Protein AF-A0A7U0VNU6-F1 (afdb_monomer)

Organism: Phocaeicola vulgatus (NCBI:txid821)

Secondary structure (DSSP, 8-state):
-------------TT-----HHHHHHHHHHTT------------HHHHHHHHHHHTT-

Foldseek 3Di:
DPDDDDPDDDDDCPPPPDDDVVVVVVVCVVVVHDDPDPPPPPDDVVVVVVVVVVVVVD

Radius of gyration: 18.07 Å; Cα contacts (8 Å, |Δi|>4): 5; chains: 1; bounding box: 33×21×56 Å

Sequence (58 aa):
MNQREVSLLVVDMRYNGGGNSLLGNMLLEALNIHLSISISYGNTTNTKKALD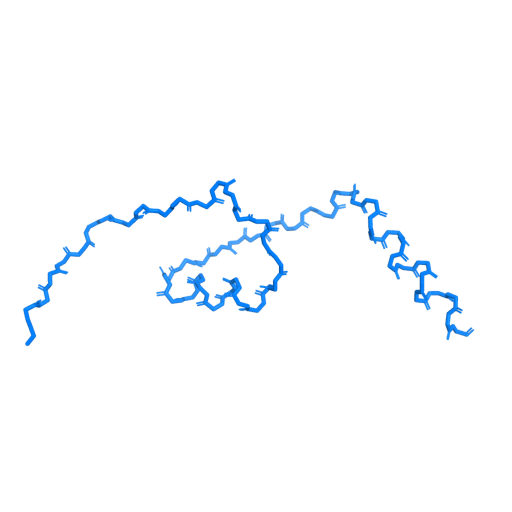YMAGRA

Solvent-accessible surface area (backbone atoms only — not comparable to full-atom values): 4175 Å² total; per-residue (Å²): 132,89,84,75,87,79,92,77,88,87,82,91,60,93,84,61,88,76,78,64,65,67,63,52,49,53,52,31,56,78,68,72,49,86,76,84,75,81,80,72,89,71,84,53,82,63,56,59,54,53,50,52,60,55,61,75,70,113

Mean predicted aligned error: 13.31 Å

pLDDT: mean 75.17, std 16.44, range [47.12, 93.75]

Structure (mmCIF, N/CA/C/O backbone):
data_AF-A0A7U0VNU6-F1
#
_entry.id   AF-A0A7U0VNU6-F1
#
loop_
_atom_site.group_PDB
_atom_site.id
_atom_site.type_symbol
_atom_site.label_atom_id
_atom_site.label_alt_id
_atom_site.label_comp_id
_atom_si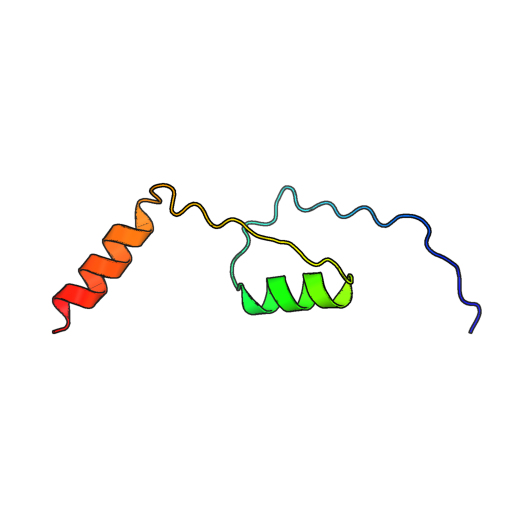te.label_asym_id
_atom_site.label_entity_id
_atom_site.label_seq_id
_atom_site.pdbx_PDB_ins_code
_atom_site.Cartn_x
_atom_site.Cartn_y
_atom_site.Cartn_z
_atom_site.occupancy
_atom_site.B_iso_or_equiv
_atom_site.auth_seq_id
_atom_site.auth_comp_id
_atom_site.auth_asym_id
_atom_site.auth_atom_id
_atom_site.pdbx_PDB_model_num
ATOM 1 N N . MET A 1 1 ? 1.113 -6.260 29.675 1.00 51.84 1 MET A N 1
ATOM 2 C CA . MET A 1 1 ? 0.838 -5.321 28.567 1.00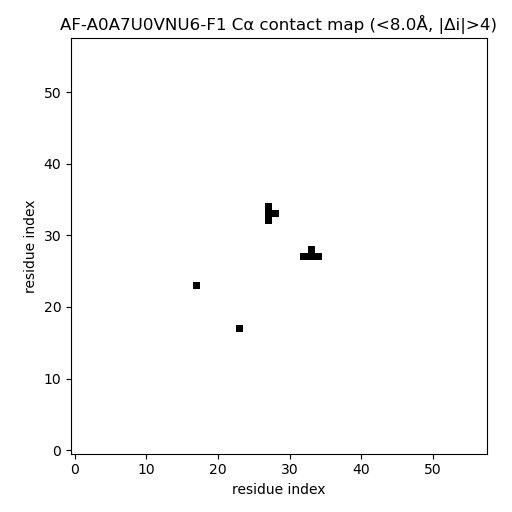 51.84 1 MET A CA 1
ATOM 3 C C . MET A 1 1 ? -0.659 -5.083 28.530 1.00 51.84 1 MET A C 1
ATOM 5 O O . MET A 1 1 ? -1.390 -6.056 28.434 1.00 51.84 1 MET A O 1
ATOM 9 N N . ASN A 1 2 ? -1.117 -3.837 28.649 1.00 71.31 2 ASN A N 1
ATOM 10 C CA . ASN A 1 2 ? -2.532 -3.519 28.447 1.00 71.31 2 ASN A CA 1
ATOM 11 C C . ASN A 1 2 ? -2.780 -3.468 26.937 1.00 71.31 2 ASN A C 1
ATOM 13 O O . ASN A 1 2 ? -2.473 -2.457 26.305 1.00 71.31 2 ASN A O 1
ATOM 17 N N . GLN A 1 3 ? -3.246 -4.574 26.356 1.00 72.94 3 GLN A N 1
ATOM 18 C CA . GLN A 1 3 ? -3.658 -4.600 24.955 1.00 72.94 3 GLN A CA 1
ATOM 19 C C . GLN A 1 3 ? -4.872 -3.682 24.805 1.00 72.94 3 GLN A C 1
ATOM 21 O O . GLN A 1 3 ? -5.908 -3.886 25.434 1.00 72.94 3 GLN A O 1
ATOM 26 N N . ARG A 1 4 ? -4.702 -2.603 24.039 1.00 83.12 4 ARG A N 1
ATOM 27 C CA . ARG A 1 4 ? -5.816 -1.774 23.589 1.00 83.12 4 ARG A CA 1
ATOM 28 C C . ARG A 1 4 ? -6.233 -2.301 22.228 1.00 83.12 4 ARG A C 1
ATOM 30 O O . ARG A 1 4 ? -5.425 -2.284 21.304 1.00 83.12 4 ARG A O 1
ATOM 37 N N . GLU A 1 5 ? -7.474 -2.751 22.133 1.00 86.94 5 GLU A N 1
ATOM 38 C CA . GLU A 1 5 ? -8.079 -3.154 20.869 1.00 86.94 5 GLU A CA 1
ATOM 39 C C . GLU A 1 5 ? -8.175 -1.937 19.939 1.00 86.94 5 GLU A C 1
ATOM 41 O O . GLU A 1 5 ? -8.698 -0.885 20.320 1.00 86.94 5 GLU A O 1
ATOM 46 N N . VAL A 1 6 ? -7.655 -2.074 18.720 1.00 84.44 6 VAL A N 1
ATOM 47 C CA . VAL A 1 6 ? -7.817 -1.085 17.649 1.00 84.44 6 VAL A CA 1
ATOM 48 C C . VAL A 1 6 ? -8.925 -1.589 16.735 1.00 84.44 6 VAL A C 1
ATOM 50 O O . VAL A 1 6 ? -8.758 -2.597 16.059 1.00 84.44 6 VAL A O 1
ATOM 53 N N . SER A 1 7 ? -10.060 -0.891 16.710 1.00 91.06 7 SER A N 1
ATOM 54 C CA . SER A 1 7 ? -11.211 -1.267 15.877 1.00 91.06 7 SER A CA 1
ATOM 55 C C . SER A 1 7 ? -11.125 -0.757 14.435 1.00 91.06 7 SER A C 1
ATOM 57 O O . SER A 1 7 ? -11.780 -1.310 13.555 1.00 91.06 7 SER A O 1
ATOM 59 N N . LEU A 1 8 ? -10.339 0.296 14.181 1.00 89.12 8 LEU A N 1
ATOM 60 C CA . LEU A 1 8 ? -10.155 0.890 12.857 1.00 89.12 8 LEU A CA 1
ATOM 61 C C . LEU A 1 8 ? -8.783 1.566 12.744 1.00 89.12 8 LEU A C 1
ATOM 63 O O . LEU A 1 8 ? -8.413 2.374 13.596 1.00 89.12 8 LEU A O 1
ATOM 67 N N . LEU A 1 9 ? -8.069 1.282 11.653 1.00 87.75 9 LEU A N 1
ATOM 68 C CA . LEU A 1 9 ? -6.827 1.952 11.271 1.00 87.75 9 LEU A CA 1
ATOM 69 C C . LEU A 1 9 ? -7.051 2.747 9.979 1.00 87.75 9 LEU A C 1
ATOM 71 O O . LEU A 1 9 ? -7.358 2.171 8.937 1.00 87.75 9 LEU A O 1
ATOM 75 N N . VAL A 1 10 ? -6.877 4.068 10.042 1.00 92.00 10 VAL A N 1
ATOM 76 C CA . VAL A 1 10 ? -6.935 4.958 8.873 1.00 92.00 10 VAL A CA 1
ATOM 77 C C . VAL A 1 10 ? -5.522 5.429 8.551 1.00 92.00 10 VAL A C 1
ATOM 79 O O . VAL A 1 10 ? -4.850 5.992 9.413 1.00 92.00 10 VAL A O 1
ATOM 82 N N . VAL A 1 11 ? -5.074 5.207 7.313 1.00 88.88 11 VAL A N 1
ATOM 83 C CA . VAL A 1 11 ? -3.730 5.578 6.846 1.00 88.88 11 VAL A CA 1
ATOM 84 C C . VAL A 1 11 ? -3.853 6.578 5.700 1.00 88.88 11 VAL A C 1
ATOM 86 O O . VAL A 1 11 ? -4.472 6.284 4.679 1.00 88.88 11 VAL A O 1
ATOM 89 N N . ASP A 1 12 ? -3.259 7.760 5.854 1.00 93.38 12 ASP A N 1
ATOM 90 C CA . ASP A 1 12 ? -3.198 8.763 4.790 1.00 93.38 12 ASP A CA 1
ATOM 91 C C . ASP A 1 12 ? -1.965 8.537 3.907 1.00 93.38 12 ASP A C 1
ATOM 93 O O . ASP A 1 12 ? -0.831 8.711 4.347 1.00 93.38 12 ASP A O 1
ATOM 97 N N . MET A 1 13 ? -2.195 8.156 2.650 1.00 91.19 13 MET A N 1
ATOM 98 C CA . MET A 1 13 ? -1.145 7.871 1.664 1.00 91.19 13 MET A CA 1
ATOM 99 C C . MET A 1 13 ? -1.176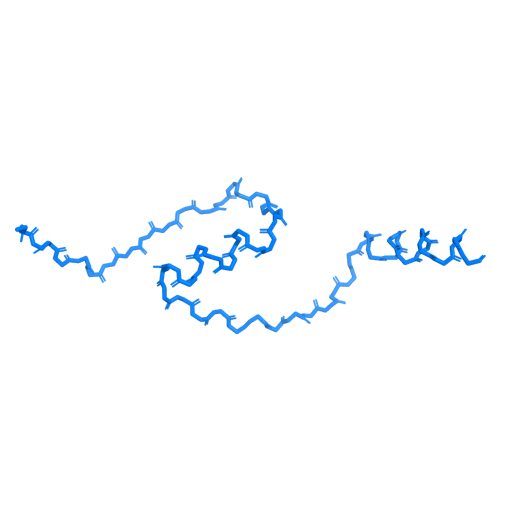 8.836 0.470 1.00 91.19 13 MET A C 1
ATOM 101 O O . MET A 1 13 ? -0.549 8.565 -0.552 1.00 91.19 13 MET A O 1
ATOM 105 N N . ARG A 1 14 ? -1.889 9.970 0.572 1.00 91.62 14 ARG A N 1
ATOM 106 C CA . ARG A 1 14 ? -2.163 10.878 -0.564 1.00 91.62 14 ARG A CA 1
ATOM 107 C C . ARG A 1 14 ? -0.920 11.470 -1.236 1.00 91.62 14 ARG A C 1
ATOM 109 O O . ARG A 1 14 ? -0.990 11.835 -2.403 1.00 91.62 14 ARG A O 1
ATOM 116 N N . TYR A 1 15 ? 0.206 11.536 -0.531 1.00 93.75 15 TYR A N 1
ATOM 117 C CA . TYR A 1 15 ? 1.475 12.060 -1.053 1.00 93.75 15 TYR A CA 1
ATOM 118 C C . TYR A 1 15 ? 2.580 11.001 -1.113 1.00 93.75 15 TYR A C 1
ATOM 120 O O . TYR A 1 15 ? 3.761 11.332 -1.205 1.00 93.75 15 TYR A O 1
ATOM 128 N N . ASN A 1 16 ? 2.211 9.719 -1.055 1.00 90.69 16 ASN A N 1
ATOM 129 C CA . ASN A 1 16 ? 3.159 8.637 -1.250 1.00 90.69 16 ASN A CA 1
ATOM 130 C C . ASN A 1 16 ? 3.306 8.337 -2.751 1.00 90.69 16 ASN A C 1
ATOM 132 O O . ASN A 1 16 ? 2.409 7.768 -3.367 1.00 90.69 16 ASN A O 1
ATOM 136 N N . GLY A 1 17 ? 4.456 8.697 -3.331 1.00 90.50 17 GLY A N 1
ATOM 137 C CA . GLY A 1 17 ? 4.788 8.405 -4.733 1.00 90.50 17 GLY A CA 1
ATOM 138 C C . GLY A 1 17 ? 5.068 6.925 -5.025 1.00 90.50 17 GLY A C 1
ATOM 139 O O . GLY A 1 17 ? 5.330 6.564 -6.171 1.00 90.50 17 GLY A O 1
ATOM 140 N N . GLY A 1 18 ? 5.031 6.066 -4.003 1.00 89.25 18 GLY A N 1
ATOM 141 C CA . GLY A 1 18 ? 5.398 4.662 -4.109 1.00 89.25 18 GLY A CA 1
ATOM 142 C C . GLY A 1 18 ? 6.908 4.479 -4.267 1.00 89.25 18 GLY A C 1
ATOM 143 O O . GLY A 1 18 ? 7.707 5.259 -3.752 1.00 89.25 18 GLY A O 1
ATOM 144 N N . GLY A 1 19 ? 7.307 3.413 -4.962 1.00 91.19 19 GLY A N 1
ATOM 145 C CA . GLY A 1 19 ? 8.711 3.103 -5.224 1.00 91.19 19 GLY A CA 1
ATOM 146 C C . GLY A 1 19 ? 8.976 1.607 -5.149 1.00 91.19 19 GLY A C 1
ATOM 147 O O . GLY A 1 19 ? 8.695 0.872 -6.091 1.00 91.19 19 GLY A O 1
ATOM 148 N N . ASN A 1 20 ? 9.530 1.149 -4.029 1.00 90.88 20 ASN A N 1
ATOM 149 C CA . ASN A 1 20 ? 9.944 -0.240 -3.860 1.00 90.88 20 ASN A CA 1
ATOM 150 C C . ASN A 1 20 ? 8.751 -1.156 -3.529 1.00 90.88 20 ASN A C 1
ATOM 152 O O . ASN A 1 20 ? 8.151 -1.058 -2.457 1.00 90.88 20 ASN A O 1
ATOM 156 N N . SER A 1 21 ? 8.448 -2.086 -4.434 1.00 87.69 21 SER A N 1
ATOM 157 C CA . SER A 1 21 ? 7.351 -3.046 -4.289 1.00 87.69 21 SER A CA 1
ATOM 158 C C . SER A 1 21 ? 7.538 -4.037 -3.135 1.00 87.69 21 SER A C 1
ATOM 160 O O . SER A 1 21 ? 6.548 -4.429 -2.524 1.00 87.69 21 SER A O 1
ATOM 162 N N . LEU A 1 22 ? 8.774 -4.407 -2.778 1.00 90.62 22 LEU A N 1
ATOM 163 C CA . LEU A 1 22 ? 9.045 -5.290 -1.638 1.00 90.62 22 LEU A CA 1
ATOM 164 C C . LEU A 1 22 ? 8.677 -4.609 -0.316 1.00 90.62 22 LEU A C 1
ATOM 166 O O . LEU A 1 22 ? 8.014 -5.214 0.521 1.00 90.62 22 LEU A O 1
ATOM 170 N N . LEU A 1 23 ? 9.060 -3.338 -0.149 1.00 91.88 23 LEU A N 1
ATOM 171 C CA . LEU A 1 23 ? 8.694 -2.560 1.041 1.00 91.88 23 LEU A CA 1
ATOM 172 C C . LEU A 1 23 ? 7.174 -2.360 1.129 1.00 91.88 23 LEU A C 1
ATOM 174 O O . LEU A 1 23 ? 6.604 -2.459 2.213 1.00 91.88 23 LEU A O 1
ATOM 178 N N . GLY A 1 24 ? 6.518 -2.129 -0.013 1.00 90.25 24 GLY A N 1
ATOM 179 C CA . GLY A 1 24 ? 5.059 -2.050 -0.091 1.00 90.25 24 GLY A CA 1
ATOM 180 C C . GLY A 1 24 ? 4.377 -3.347 0.347 1.00 90.25 24 GLY A C 1
ATOM 181 O O . GLY A 1 24 ? 3.457 -3.307 1.159 1.00 90.25 24 GLY A O 1
ATOM 182 N N . ASN A 1 25 ? 4.864 -4.498 -0.119 1.00 89.19 25 ASN A N 1
ATOM 183 C CA . ASN A 1 25 ? 4.302 -5.796 0.253 1.00 89.19 25 ASN A CA 1
ATOM 184 C C . ASN A 1 25 ? 4.514 -6.122 1.735 1.00 89.19 25 ASN A C 1
ATOM 186 O O . ASN A 1 25 ? 3.572 -6.567 2.383 1.00 89.19 25 ASN A O 1
ATOM 190 N N . MET A 1 26 ? 5.698 -5.834 2.288 1.00 92.19 26 MET A N 1
ATOM 191 C CA . MET A 1 26 ? 5.947 -6.016 3.724 1.00 92.19 26 MET A CA 1
ATOM 192 C C . MET A 1 26 ? 5.001 -5.166 4.582 1.00 92.19 26 MET A C 1
ATOM 194 O O . MET A 1 26 ? 4.516 -5.638 5.607 1.00 92.19 26 MET A O 1
ATOM 198 N N . LEU A 1 27 ? 4.698 -3.930 4.161 1.00 91.06 27 LEU A N 1
ATOM 199 C CA . LEU A 1 27 ? 3.717 -3.091 4.852 1.00 91.06 27 LEU A CA 1
ATOM 200 C C . LEU A 1 27 ? 2.310 -3.703 4.796 1.00 91.06 27 LEU A C 1
ATOM 202 O O . LEU A 1 27 ? 1.626 -3.746 5.813 1.00 91.06 27 LEU A O 1
ATOM 206 N N . LEU A 1 28 ? 1.876 -4.176 3.626 1.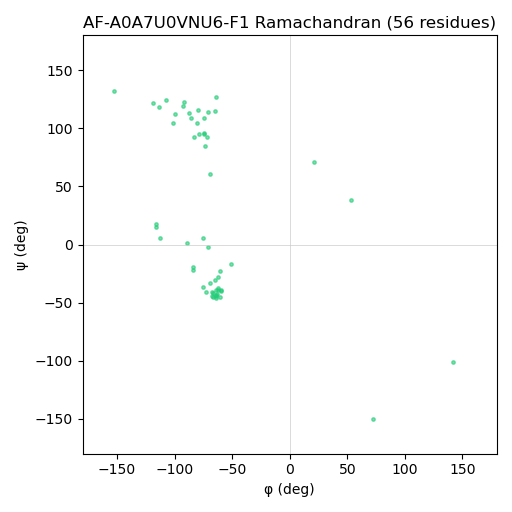00 90.44 28 LEU A N 1
ATOM 207 C CA . LEU A 1 28 ? 0.556 -4.793 3.467 1.00 90.44 28 LEU A CA 1
ATOM 208 C C . LEU A 1 28 ? 0.415 -6.069 4.306 1.00 90.44 28 LEU A C 1
ATOM 210 O O . LEU A 1 28 ? -0.603 -6.246 4.968 1.00 90.44 28 LEU A O 1
ATOM 214 N N . GLU A 1 29 ? 1.445 -6.913 4.336 1.00 90.75 29 GLU A N 1
ATOM 215 C CA . GLU A 1 29 ? 1.476 -8.132 5.148 1.00 90.75 29 GLU A CA 1
ATOM 216 C C . GLU A 1 29 ? 1.437 -7.820 6.650 1.00 90.75 29 GLU A C 1
ATOM 218 O O . GLU A 1 29 ? 0.637 -8.404 7.377 1.00 90.75 29 GLU A O 1
ATOM 223 N N . ALA A 1 30 ? 2.216 -6.835 7.113 1.00 91.06 30 ALA A N 1
ATOM 224 C CA . ALA A 1 30 ? 2.196 -6.395 8.511 1.00 91.06 30 ALA A CA 1
ATOM 225 C C . ALA A 1 30 ? 0.829 -5.835 8.944 1.00 91.06 30 ALA A C 1
ATOM 227 O O . ALA A 1 30 ? 0.467 -5.910 10.118 1.00 91.06 30 ALA A O 1
ATOM 228 N N . LEU A 1 31 ? 0.066 -5.285 7.996 1.00 90.19 31 LEU A N 1
ATOM 229 C CA . LEU A 1 31 ? -1.306 -4.821 8.204 1.00 90.19 31 LEU A CA 1
ATOM 230 C C . LEU A 1 31 ? -2.359 -5.914 7.950 1.00 90.19 31 LEU A C 1
ATOM 232 O O . LEU A 1 31 ? -3.551 -5.642 8.080 1.00 90.19 31 LEU A O 1
ATOM 236 N N . ASN A 1 32 ? -1.938 -7.134 7.599 1.00 88.50 32 ASN A N 1
ATOM 237 C CA . ASN A 1 32 ? -2.794 -8.254 7.211 1.00 88.50 32 ASN A CA 1
ATOM 238 C C . ASN A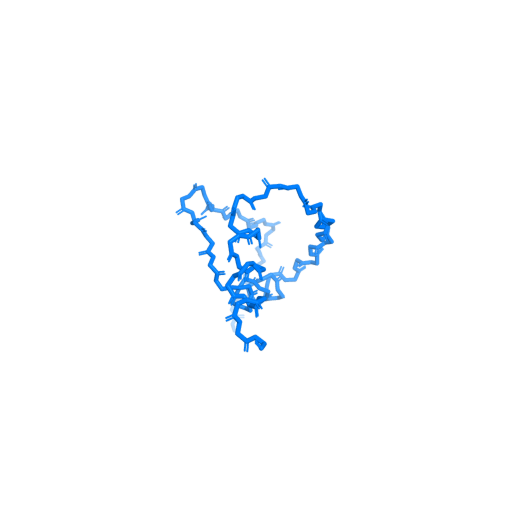 1 32 ? -3.781 -7.901 6.076 1.00 88.50 32 ASN A C 1
ATOM 240 O O . ASN A 1 32 ? -4.943 -8.312 6.067 1.00 88.50 32 ASN A O 1
ATOM 244 N N . ILE A 1 33 ? -3.318 -7.098 5.116 1.00 85.50 33 ILE A N 1
ATOM 245 C CA . ILE A 1 33 ? -4.083 -6.662 3.948 1.00 85.50 33 ILE A CA 1
ATOM 246 C C . ILE A 1 33 ? -3.645 -7.499 2.748 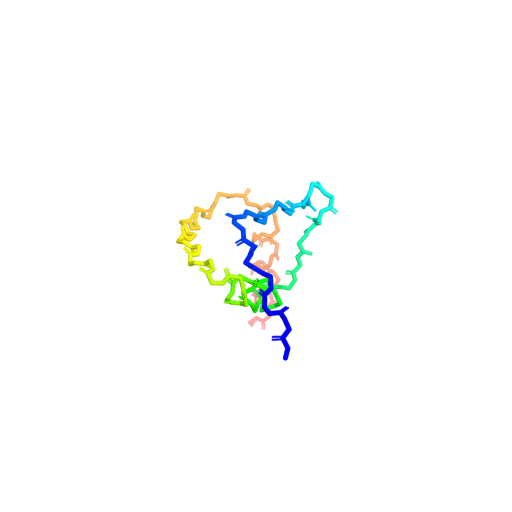1.00 85.50 33 ILE A C 1
ATOM 248 O O . ILE A 1 33 ? -2.601 -7.261 2.143 1.00 85.50 33 ILE A O 1
ATOM 252 N N . HIS A 1 34 ? -4.482 -8.452 2.348 1.00 79.25 34 HIS A N 1
ATOM 253 C CA . HIS A 1 34 ? -4.296 -9.173 1.093 1.00 79.25 34 HIS A CA 1
ATOM 254 C C . HIS A 1 34 ? -4.879 -8.360 -0.061 1.00 79.25 34 HIS A C 1
ATOM 256 O O . HIS A 1 34 ? -6.065 -8.438 -0.378 1.00 79.25 34 HIS A O 1
ATOM 262 N N . LEU A 1 35 ? -4.030 -7.549 -0.689 1.00 68.62 35 LEU A N 1
ATOM 263 C CA . LEU A 1 35 ? -4.416 -6.778 -1.860 1.00 68.62 35 LEU A CA 1
ATOM 264 C C . LEU A 1 35 ? -4.369 -7.673 -3.107 1.00 68.62 35 LEU A C 1
ATOM 266 O O . LEU A 1 35 ? -3.297 -7.969 -3.633 1.00 68.62 35 LEU A O 1
ATOM 270 N N . SER A 1 36 ? -5.530 -8.090 -3.614 1.00 62.88 36 SER A N 1
ATOM 271 C CA . SER A 1 36 ? -5.630 -8.717 -4.935 1.00 62.88 36 SER A CA 1
ATOM 272 C C . SER A 1 36 ? -5.462 -7.645 -6.016 1.00 62.88 36 SER A C 1
ATOM 274 O O . SER A 1 36 ? -6.438 -7.066 -6.499 1.00 62.88 36 SER A O 1
ATOM 276 N N . ILE A 1 37 ? -4.218 -7.326 -6.372 1.00 57.97 37 ILE A N 1
ATOM 277 C CA . ILE A 1 37 ? -3.941 -6.364 -7.439 1.00 57.97 37 ILE A CA 1
ATOM 278 C C . ILE A 1 37 ? -4.235 -7.043 -8.784 1.00 57.97 37 ILE A C 1
ATOM 280 O O . ILE A 1 37 ? -3.474 -7.894 -9.236 1.00 57.97 37 ILE A O 1
ATOM 284 N N . SER A 1 38 ? -5.316 -6.643 -9.460 1.00 47.97 38 SER A N 1
ATOM 285 C CA . SER A 1 38 ? -5.412 -6.832 -10.912 1.00 47.97 38 SER A CA 1
ATOM 286 C C . SER A 1 38 ? -4.504 -5.801 -11.573 1.00 47.97 38 SER A C 1
ATOM 288 O O . SER A 1 38 ? -4.887 -4.646 -11.752 1.00 47.97 38 SER A O 1
ATOM 290 N N . ILE A 1 39 ? -3.270 -6.198 -11.891 1.00 48.47 39 ILE A N 1
ATOM 291 C CA . ILE A 1 39 ? -2.352 -5.359 -12.663 1.00 48.47 39 ILE A CA 1
ATOM 292 C C . ILE A 1 39 ? -2.876 -5.323 -14.103 1.00 48.47 39 ILE A C 1
ATOM 294 O O . ILE A 1 39 ? -2.562 -6.187 -14.917 1.00 48.47 39 ILE A O 1
ATOM 298 N N . SER A 1 40 ? -3.695 -4.322 -14.431 1.00 49.78 40 SER A N 1
ATOM 2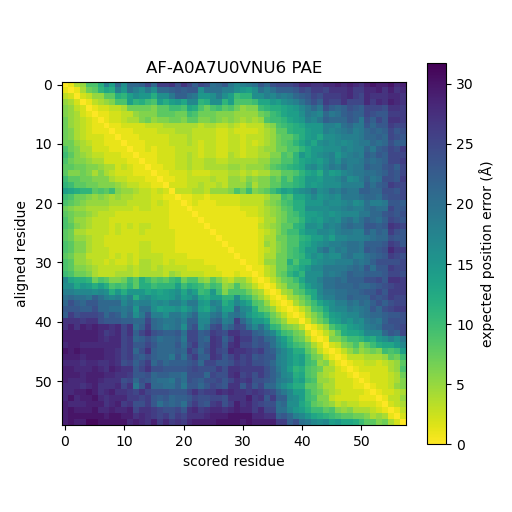99 C CA . SER A 1 40 ? -3.853 -3.916 -15.826 1.00 49.78 40 SER A CA 1
ATOM 300 C C . SER A 1 40 ? -2.548 -3.241 -16.230 1.00 49.78 40 SER A C 1
ATOM 302 O O . SER A 1 40 ? -2.202 -2.190 -15.687 1.00 49.78 40 SER A O 1
ATOM 304 N N . TYR A 1 41 ? -1.803 -3.841 -17.160 1.00 47.62 41 TYR A N 1
ATOM 305 C CA . TYR A 1 41 ? -0.670 -3.197 -17.830 1.00 47.62 41 TYR A CA 1
ATOM 306 C C . TYR A 1 41 ? -1.191 -2.084 -18.760 1.00 47.62 41 TYR A C 1
ATOM 308 O O . TYR A 1 41 ? -1.034 -2.123 -19.978 1.00 47.62 41 TYR A O 1
ATOM 316 N N . GLY A 1 42 ? -1.870 -1.091 -18.188 1.00 47.12 42 GLY A N 1
ATOM 317 C CA . GLY A 1 42 ? -2.333 0.102 -18.873 1.00 47.12 42 GLY A CA 1
ATOM 318 C C . GLY A 1 42 ? -1.154 1.027 -19.137 1.00 47.12 42 GLY A C 1
ATOM 319 O O . GLY A 1 42 ? -0.750 1.767 -18.252 1.00 47.12 42 GLY A O 1
ATOM 320 N N . ASN A 1 43 ? -0.594 0.933 -20.345 1.00 49.81 43 ASN A N 1
ATOM 321 C CA . ASN A 1 43 ? 0.215 1.933 -21.054 1.00 49.81 43 ASN A CA 1
ATOM 322 C C . ASN A 1 43 ? 0.888 3.029 -20.191 1.00 49.81 43 ASN A C 1
ATOM 324 O O . ASN A 1 43 ? 0.532 4.204 -20.274 1.00 49.81 43 ASN A O 1
ATOM 328 N N . THR A 1 44 ? 1.910 2.668 -19.415 1.00 51.28 44 THR A N 1
ATOM 329 C CA . THR A 1 44 ? 2.838 3.648 -18.835 1.00 51.28 44 THR A CA 1
ATOM 330 C C . THR A 1 44 ? 4.016 3.817 -19.792 1.00 51.28 44 THR A C 1
ATOM 332 O O . THR A 1 44 ? 4.723 2.856 -20.094 1.00 51.28 44 THR A O 1
ATOM 335 N N . THR A 1 45 ? 4.275 5.045 -20.244 1.00 53.66 45 THR A N 1
ATOM 336 C CA . THR A 1 45 ? 5.345 5.443 -21.189 1.00 53.66 45 THR A CA 1
ATOM 337 C C . THR A 1 45 ? 6.755 4.944 -20.807 1.00 53.66 45 THR A C 1
ATOM 339 O O . THR A 1 45 ? 7.655 4.894 -21.644 1.00 53.66 45 THR A O 1
ATOM 342 N N . ASN A 1 46 ? 6.958 4.527 -19.553 1.00 55.50 46 ASN A N 1
ATOM 343 C CA . ASN A 1 46 ? 8.223 3.995 -19.043 1.00 55.50 46 ASN A CA 1
ATOM 344 C C . ASN A 1 46 ? 8.434 2.496 -19.320 1.00 55.50 46 ASN A C 1
ATOM 346 O O . ASN A 1 46 ? 9.579 2.050 -19.318 1.00 55.50 46 ASN A O 1
ATOM 350 N N . THR A 1 47 ? 7.381 1.725 -19.611 1.00 56.75 47 THR A N 1
ATOM 351 C CA . THR A 1 47 ? 7.511 0.285 -19.894 1.00 56.75 47 THR A CA 1
ATOM 352 C C . THR A 1 47 ? 8.139 0.053 -21.267 1.00 56.75 47 THR A C 1
ATOM 354 O O . THR A 1 47 ? 9.044 -0.764 -21.393 1.00 56.75 47 THR A O 1
ATOM 357 N N . LYS A 1 48 ? 7.753 0.841 -22.282 1.00 57.31 48 LYS A N 1
ATOM 358 C CA . LYS A 1 48 ? 8.397 0.797 -23.605 1.00 57.31 48 LYS A CA 1
ATOM 359 C C . LYS A 1 48 ? 9.866 1.224 -23.538 1.00 57.31 48 LYS A C 1
ATOM 361 O O . LYS A 1 48 ? 10.715 0.514 -24.052 1.00 57.31 48 LYS A O 1
ATOM 366 N N . LYS A 1 49 ? 10.187 2.298 -22.803 1.00 60.03 49 LYS A N 1
ATOM 367 C CA . LYS A 1 49 ? 11.584 2.720 -22.579 1.00 60.03 49 LYS A CA 1
ATOM 368 C C . LYS A 1 49 ? 12.430 1.650 -21.882 1.00 60.03 49 LYS A C 1
ATOM 370 O O . LYS A 1 49 ? 13.590 1.476 -22.240 1.00 60.03 49 LYS A O 1
ATOM 375 N N . ALA A 1 50 ? 11.868 0.945 -20.899 1.00 63.06 50 ALA A N 1
ATOM 376 C CA . ALA A 1 50 ? 12.567 -0.139 -20.214 1.00 63.06 50 ALA A CA 1
ATOM 377 C C . ALA A 1 50 ? 12.809 -1.343 -21.140 1.00 63.06 50 ALA A C 1
ATOM 379 O O . ALA A 1 50 ? 13.899 -1.908 -21.125 1.00 63.06 50 ALA A O 1
ATOM 380 N N . LEU A 1 51 ? 11.830 -1.698 -21.976 1.00 63.78 51 LEU A N 1
ATOM 381 C CA . LEU A 1 51 ? 11.963 -2.773 -22.962 1.00 63.78 51 LEU A CA 1
ATOM 382 C C . LEU A 1 51 ? 12.961 -2.419 -24.073 1.00 63.78 51 LEU A C 1
ATOM 384 O O . LEU A 1 51 ? 13.825 -3.232 -24.386 1.00 63.78 51 LEU A O 1
ATOM 388 N N . ASP A 1 52 ? 12.906 -1.197 -24.608 1.00 66.19 52 ASP A N 1
ATOM 389 C CA . ASP A 1 52 ? 13.841 -0.714 -25.633 1.00 66.19 52 ASP A CA 1
ATOM 390 C C . ASP A 1 52 ? 15.288 -0.683 -25.096 1.00 66.19 52 ASP A C 1
ATOM 392 O O . ASP A 1 52 ? 16.226 -1.078 -25.790 1.00 66.19 52 ASP A O 1
ATOM 396 N N . TYR A 1 53 ? 15.479 -0.291 -23.829 1.00 68.50 53 TYR A N 1
ATOM 397 C CA . TYR A 1 53 ? 16.780 -0.351 -23.150 1.00 68.50 53 TYR A CA 1
ATOM 398 C C . TYR A 1 53 ? 17.322 -1.781 -23.013 1.00 68.50 53 TYR A C 1
ATOM 400 O O . TYR A 1 53 ? 18.528 -1.996 -23.129 1.00 68.50 53 TYR A O 1
ATOM 408 N N . MET A 1 54 ? 16.451 -2.759 -22.760 1.00 67.50 54 MET A N 1
ATOM 409 C CA . MET A 1 54 ? 16.845 -4.167 -22.656 1.00 67.50 54 MET A CA 1
ATOM 410 C C . MET A 1 54 ? 17.124 -4.789 -24.031 1.00 67.50 54 MET A C 1
ATOM 412 O O . MET A 1 54 ? 18.064 -5.567 -24.157 1.00 67.50 54 MET A O 1
ATOM 416 N N . ALA A 1 55 ? 16.362 -4.418 -25.064 1.00 71.38 55 ALA A N 1
ATOM 417 C CA . ALA A 1 55 ? 16.534 -4.921 -26.426 1.00 71.38 55 ALA A CA 1
ATOM 418 C C . ALA A 1 55 ? 17.828 -4.422 -27.096 1.00 71.38 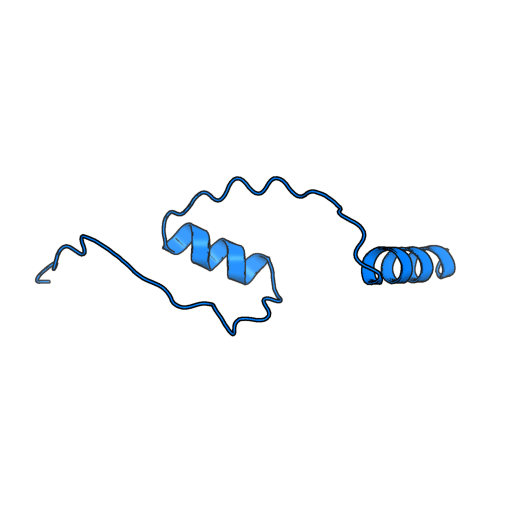55 ALA A C 1
ATOM 420 O O . ALA A 1 55 ? 18.453 -5.164 -27.844 1.00 71.38 55 ALA A O 1
ATOM 421 N N . GLY A 1 56 ? 18.274 -3.197 -26.795 1.00 63.81 56 GLY A N 1
ATOM 422 C CA . GLY A 1 56 ? 19.536 -2.641 -27.308 1.00 63.81 56 GLY A CA 1
ATOM 423 C C . GLY A 1 56 ? 20.810 -3.191 -26.649 1.00 63.81 56 GLY A C 1
ATOM 424 O O . GLY A 1 56 ? 21.893 -2.665 -26.899 1.00 63.81 56 GLY A O 1
ATOM 425 N N . ARG A 1 57 ? 20.690 -4.192 -25.767 1.00 57.09 57 ARG A N 1
ATOM 426 C CA . ARG A 1 57 ? 21.810 -4.845 -25.067 1.00 57.09 57 ARG A CA 1
ATOM 427 C C . ARG A 1 57 ? 22.037 -6.310 -25.464 1.00 57.09 57 ARG A C 1
ATOM 429 O O . ARG A 1 57 ? 22.867 -6.957 -24.827 1.00 57.09 57 ARG A O 1
ATOM 436 N N . ALA A 1 58 ? 21.310 -6.814 -26.461 1.00 53.62 58 ALA A N 1
ATOM 437 C CA . ALA A 1 58 ? 21.540 -8.132 -27.055 1.00 53.62 58 ALA A CA 1
ATOM 438 C C . ALA A 1 58 ? 22.631 -8.084 -28.133 1.00 53.62 58 ALA A C 1
ATOM 440 O O . ALA A 1 58 ? 22.691 -7.066 -28.861 1.00 53.62 58 ALA A O 1
#